Protein 7XCD (pdb70)

Organism: Rice stripe virus (isolate T) (NCBI:txid36394)

Sequence (172 aa):
QDVQRTIEVSVGPIVGLDYTLLYDTLPETVSDNITLPDLKDPERVTEDTKKLILKGCVYIAYHHPLETDTLFIKVHKHIPEFCHSFLSHLLGGEDDDNALIDIGLFFNLQPSLGGWITKNFLRHPNRSKDQIKLLDQIIKAKAESSDTEEYEKVWKKPTYFESIIQPLLHKT

Solvent-accessible surface area: 9509 Å² total

Secondary structure (DSSP, 8-state):
------GGGG--SSTT--HHHHHHHS-HHHHTTS-HHHHT-GGGS-HHHHHHHHHHHHHHHHT---TTSHHHHHTGGGHHHHHHHHHHHHTTS---TTSPP-HHHHH--HHHHTTT--HHHHH-TT--HHHH--HHHHH---SS-S-HHHIIIIIT--HHHHHHHHHHTT--

Structure (mmCIF, N/CA/C/O backbone):
data_7XCD
#
_entry.id   7XCD
#
_cell.length_a   45.327
_cell.length_b   81.311
_cell.length_c   122.037
_cell.angle_alpha   90.000
_cell.angle_beta   90.000
_cell.angle_gamma   90.000
#
_symmetry.space_group_name_H-M   'C 2 2 21'
#
loop_
_entity.id
_entity.type
_entity.pdbx_description
1 polymer 'Disease specific protein'
2 water water
#
loop_
_atom_site.group_PDB
_atom_site.id
_atom_site.type_symbol
_atom_site.label_atom_id
_atom_site.label_alt_id
_atom_site.label_comp_id
_atom_site.label_asym_id
_atom_site.label_entity_id
_atom_site.label_seq_id
_atom_site.pdbx_PDB_ins_code
_atom_site.Cartn_x
_atom_site.Cartn_y
_atom_site.Cartn_z
_atom_site.occupancy
_atom_site.B_iso_or_equiv
_atom_site.auth_seq_id
_atom_site.auth_comp_id
_atom_site.auth_asym_id
_atom_site.auth_atom_id
_atom_site.pdbx_PDB_model_num
ATOM 9 N N . GLN A 1 2 ? 26.916 90.017 158.902 1.00 79.22 2 GLN A N 1
ATOM 10 C CA . GLN A 1 2 ? 26.231 90.050 157.595 1.00 78.57 2 GLN A CA 1
ATOM 11 C C . GLN A 1 2 ? 27.102 90.173 156.345 1.00 79.16 2 GLN A C 1
ATOM 12 O O . GLN A 1 2 ? 26.870 91.030 155.492 1.00 78.30 2 GLN A O 1
ATOM 18 N N . ASP A 1 3 ? 28.110 89.315 156.254 1.00 79.01 3 ASP A N 1
ATOM 19 C CA . ASP A 1 3 ? 29.069 89.321 155.127 1.00 72.89 3 ASP A CA 1
ATOM 20 C C . ASP A 1 3 ? 29.919 90.588 154.921 1.00 69.97 3 ASP A C 1
ATOM 21 O O . ASP A 1 3 ? 29.801 91.259 153.896 1.00 71.04 3 ASP A O 1
ATOM 26 N N . VAL A 1 4 ? 30.760 90.915 155.905 1.00 64.36 4 VAL A N 1
ATOM 27 C CA . VAL A 1 4 ? 31.575 92.116 155.856 1.00 56.77 4 VAL A CA 1
ATOM 28 C C . VAL A 1 4 ? 32.636 91.741 154.835 1.00 51.11 4 VAL A C 1
ATOM 29 O O . VAL A 1 4 ? 33.815 91.577 155.149 1.00 49.07 4 VAL A O 1
ATOM 33 N N . GLN A 1 5 ? 32.170 91.603 153.600 1.00 51.09 5 GLN A N 1
ATOM 34 C CA . GLN A 1 5 ? 32.964 91.207 152.451 1.00 51.03 5 GLN A CA 1
ATOM 35 C C . GLN A 1 5 ? 32.821 92.226 151.334 1.00 47.69 5 GLN A C 1
ATOM 36 O O . GLN A 1 5 ? 31.871 93.010 151.295 1.00 38.85 5 GLN A O 1
ATOM 42 N N . ARG A 1 6 ? 33.788 92.189 150.421 1.00 42.11 6 ARG A N 1
ATOM 43 C CA . ARG A 1 6 ? 33.751 93.040 149.244 1.00 42.11 6 ARG A CA 1
ATOM 44 C C . ARG A 1 6 ? 32.496 92.794 148.423 1.00 42.18 6 ARG A C 1
ATOM 45 O O . ARG A 1 6 ? 32.078 91.653 148.217 1.00 42.59 6 ARG A O 1
ATOM 53 N N . THR A 1 7 ? 31.917 93.880 147.928 1.00 42.64 7 THR A N 1
ATOM 54 C CA . THR A 1 7 ? 30.862 93.780 146.938 1.00 45.25 7 THR A CA 1
ATOM 55 C C . THR A 1 7 ? 31.457 93.399 145.587 1.00 47.69 7 THR A C 1
ATOM 56 O O . THR A 1 7 ? 32.669 93.456 145.373 1.00 46.16 7 THR A O 1
ATOM 60 N N . ILE A 1 8 ? 30.583 93.010 144.661 1.00 47.74 8 ILE A N 1
ATOM 61 C CA . ILE A 1 8 ? 31.061 92.690 143.319 1.00 45.22 8 ILE A CA 1
ATOM 62 C C . ILE A 1 8 ? 31.512 93.967 142.614 1.00 42.87 8 ILE A C 1
ATOM 63 O O . ILE A 1 8 ? 32.470 93.952 141.828 1.00 47.31 8 ILE A O 1
ATOM 68 N N . GLU A 1 9 ? 30.889 95.100 142.947 1.00 42.07 9 GLU A N 1
ATOM 69 C CA . GLU A 1 9 ? 31.202 96.370 142.299 1.00 44.79 9 GLU A CA 1
ATOM 70 C C . GLU A 1 9 ? 32.623 96.840 142.578 1.00 41.00 9 GLU A C 1
ATOM 71 O O . GLU A 1 9 ? 33.186 97.603 141.789 1.00 40.15 9 GLU A O 1
ATOM 77 N N . VAL A 1 10 ? 33.211 96.442 143.706 1.00 38.89 10 VAL A N 1
ATOM 78 C CA . VAL A 1 10 ? 34.512 97.002 144.053 1.00 35.42 10 VAL A CA 1
ATOM 79 C C . VAL A 1 10 ? 35.604 96.524 143.096 1.00 35.31 10 VAL A C 1
ATOM 80 O O . VAL A 1 10 ? 36.656 97.170 142.977 1.00 33.68 10 VAL A O 1
ATOM 84 N N . SER A 1 11 ? 35.381 95.426 142.380 1.00 32.42 11 SER A N 1
ATOM 85 C CA . SER A 1 11 ? 36.397 94.975 141.442 1.00 34.49 11 SER A CA 1
ATOM 86 C C . SER A 1 11 ? 36.409 95.771 140.136 1.00 33.12 11 SER A C 1
ATOM 87 O O . SER A 1 11 ? 37.350 95.618 139.349 1.00 30.01 11 SER A O 1
ATOM 90 N N . VAL A 1 12 ? 35.424 96.628 139.892 1.00 28.68 12 VAL A N 1
ATOM 91 C CA . VAL A 1 12 ? 35.338 97.394 138.650 1.00 30.46 12 VAL A CA 1
ATOM 92 C C . VAL A 1 12 ? 35.915 98.777 138.885 1.00 30.11 12 VAL A C 1
ATOM 93 O O . VAL A 1 12 ? 35.563 99.444 139.865 1.00 30.14 12 VAL A O 1
ATOM 97 N N . GLY A 1 13 ? 36.807 99.211 137.985 1.00 28.04 13 GLY A N 1
ATOM 98 C CA . GLY A 1 13 ? 37.344 100.551 137.999 1.00 29.11 13 GLY A CA 1
ATOM 99 C C . GLY A 1 13 ? 37.594 101.070 136.590 1.00 34.81 13 GLY A C 1
ATOM 100 O O . GLY A 1 13 ? 37.094 100.516 135.606 1.00 33.31 13 GLY A O 1
ATOM 101 N N . PRO A 1 14 ? 38.380 102.144 136.466 1.00 33.20 14 PRO A N 1
ATOM 102 C CA . PRO A 1 14 ? 38.421 102.866 135.182 1.00 33.81 14 PRO A CA 1
ATOM 103 C C . PRO 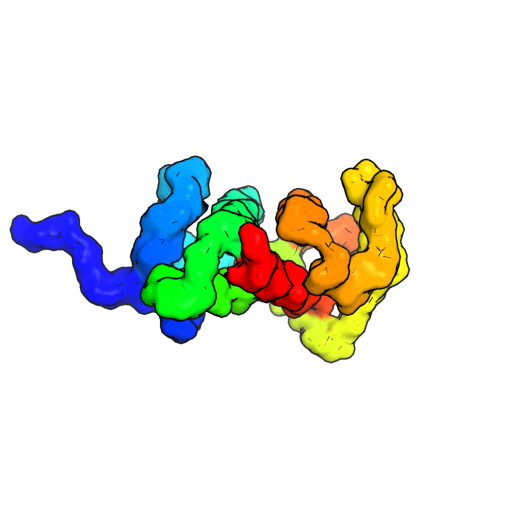A 1 14 ? 39.003 102.070 134.030 1.00 38.61 14 PRO A C 1
ATOM 104 O O . PRO A 1 14 ? 38.621 102.320 132.883 1.00 35.99 14 PRO A O 1
ATOM 108 N N . ILE A 1 15 ? 39.894 101.118 134.275 1.00 31.87 15 ILE A N 1
ATOM 109 C CA . ILE A 1 15 ? 40.451 100.316 133.189 1.00 34.49 15 ILE A CA 1
ATOM 110 C C . ILE A 1 15 ? 39.542 99.119 132.935 1.00 33.98 15 ILE A C 1
ATOM 111 O O . ILE A 1 15 ? 39.392 98.241 133.788 1.00 32.21 15 ILE A O 1
ATOM 116 N N . VAL A 1 16 ? 38.937 99.074 131.746 1.00 35.91 16 VAL A N 1
ATOM 117 C CA . VAL A 1 16 ? 37.963 98.035 131.453 1.00 36.00 16 VAL A CA 1
ATOM 118 C C . VAL A 1 16 ? 38.650 96.680 131.375 1.00 34.50 16 VAL A C 1
ATOM 119 O O . VAL A 1 16 ? 39.668 96.519 130.688 1.00 34.87 16 VAL A O 1
ATOM 123 N N . GLY A 1 17 ? 38.086 95.695 132.080 1.00 31.09 17 GLY A N 1
ATOM 124 C CA . GLY A 1 17 ? 38.598 94.342 132.100 1.00 35.16 17 GLY A CA 1
ATOM 125 C C . GLY A 1 17 ? 39.536 94.042 133.250 1.00 32.56 17 GLY A C 1
ATOM 126 O O . GLY A 1 17 ? 39.807 92.865 133.528 1.00 31.11 17 GLY A O 1
ATOM 127 N N . LEU A 1 18 ? 40.035 95.066 133.923 1.00 29.62 18 LEU A N 1
ATOM 128 C CA . LEU A 1 18 ? 40.957 94.879 135.036 1.00 27.23 18 LEU A CA 1
ATOM 129 C C . LEU A 1 18 ? 40.158 94.613 136.308 1.00 30.31 18 LEU A C 1
ATOM 130 O O . LEU A 1 18 ? 39.316 95.429 136.690 1.00 28.09 18 LEU A O 1
ATOM 135 N N . ASP A 1 19 ? 40.429 93.485 136.966 1.00 28.07 19 ASP A N 1
ATOM 136 C CA . ASP A 1 19 ? 39.800 93.158 138.247 1.00 29.08 19 ASP A CA 1
ATOM 137 C C . ASP A 1 19 ? 40.639 93.812 139.339 1.00 27.52 19 ASP A C 1
ATOM 138 O O . ASP A 1 19 ? 41.714 93.324 139.685 1.00 26.95 19 ASP A O 1
ATOM 143 N N . TYR A 1 20 ? 40.140 94.920 139.887 1.00 25.36 20 TYR A N 1
ATOM 144 C CA . TYR A 1 20 ? 40.952 95.711 140.805 1.00 27.07 20 TYR A CA 1
ATOM 145 C C . TYR A 1 20 ? 41.140 95.030 142.158 1.00 28.51 20 TYR A C 1
ATOM 146 O O . TYR A 1 20 ? 42.158 95.261 142.818 1.00 28.07 20 TYR A O 1
ATOM 155 N N . THR A 1 21 ? 40.175 94.230 142.614 1.00 29.80 21 THR A N 1
ATOM 156 C CA . THR A 1 21 ? 40.408 93.488 143.854 1.00 29.12 21 THR A CA 1
ATOM 157 C C . THR A 1 21 ? 41.487 92.434 143.656 1.00 29.79 21 THR A C 1
ATOM 158 O O . THR A 1 21 ? 42.314 92.202 144.546 1.00 28.56 21 THR A O 1
ATOM 162 N N . LEU A 1 22 ? 41.508 91.797 142.484 1.00 28.74 22 LEU A N 1
ATOM 163 C CA . LEU A 1 22 ? 42.543 90.812 142.196 1.00 29.01 22 LEU A CA 1
ATOM 164 C C . LEU A 1 22 ? 43.908 91.473 142.067 1.00 26.68 22 LEU A C 1
ATOM 165 O O . LEU A 1 22 ? 44.922 90.907 142.494 1.00 30.52 22 LEU A O 1
ATOM 170 N N . LEU A 1 23 ? 43.949 92.662 141.465 1.00 23.75 23 LEU A N 1
ATOM 171 C CA . LEU A 1 23 ? 45.199 93.412 141.386 1.00 25.13 23 LEU A CA 1
ATOM 172 C C . LEU A 1 23 ? 45.716 93.733 142.778 1.00 24.69 23 LEU A C 1
ATOM 173 O O . LEU A 1 23 ? 46.893 93.510 143.093 1.00 26.63 23 LEU A O 1
ATOM 178 N N . TYR A 1 24 ? 44.839 94.273 143.620 1.00 25.57 24 TYR A N 1
ATOM 179 C CA . TYR A 1 24 ? 45.193 94.591 144.999 1.00 26.42 24 TYR A CA 1
ATOM 180 C C . TYR A 1 24 ? 45.720 93.366 145.738 1.00 27.20 24 TYR A C 1
ATOM 181 O O . TYR A 1 24 ? 46.744 93.437 146.436 1.00 28.86 24 TYR A O 1
ATOM 190 N N . ASP A 1 25 ? 45.029 92.231 145.608 1.00 28.51 25 ASP A N 1
ATOM 191 C CA . ASP A 1 25 ? 45.457 91.025 146.309 1.00 28.94 25 ASP A CA 1
ATOM 192 C C . ASP A 1 25 ? 46.751 90.459 145.736 1.00 31.05 25 ASP A C 1
ATOM 193 O O . ASP A 1 25 ? 47.519 89.819 146.465 1.00 29.00 25 ASP A O 1
ATOM 198 N N . THR A 1 26 ? 47.020 90.683 144.443 1.00 26.83 26 THR A N 1
ATOM 199 C CA . THR A 1 26 ? 48.218 90.115 143.828 1.00 25.18 26 THR A CA 1
ATOM 200 C C . THR A 1 26 ? 49.471 90.928 144.136 1.00 26.63 26 THR A C 1
ATOM 201 O O . THR A 1 26 ? 50.564 90.359 144.234 1.00 30.22 26 THR A O 1
ATOM 205 N N . LEU A 1 27 ? 49.335 92.241 144.298 1.00 27.24 27 LEU A N 1
ATOM 206 C CA . LEU A 1 27 ? 50.479 93.077 144.636 1.00 26.06 27 LEU A CA 1
ATOM 207 C C . LEU A 1 27 ? 51.104 92.616 145.951 1.00 28.14 27 LEU A C 1
ATOM 208 O O . LEU A 1 27 ? 50.411 92.054 146.808 1.00 29.66 27 LEU A O 1
ATOM 213 N N . PRO A 1 28 ? 52.412 92.822 146.126 1.00 28.06 28 PRO A N 1
ATOM 214 C CA . PRO A 1 28 ? 53.065 92.391 147.367 1.00 29.82 28 PRO A CA 1
ATOM 215 C C . PRO A 1 28 ? 52.513 93.172 148.537 1.00 29.67 28 PRO A C 1
ATOM 216 O O . PRO A 1 28 ? 52.006 94.281 148.382 1.00 26.87 28 PRO A O 1
ATOM 220 N N . GLU A 1 29 ? 52.614 92.570 149.723 1.00 30.09 29 GLU A N 1
ATOM 221 C CA . GLU A 1 29 ? 52.025 93.191 150.904 1.00 31.39 29 GLU A CA 1
ATOM 222 C C . GLU A 1 29 ? 52.690 94.527 151.233 1.00 31.40 29 GLU A C 1
ATOM 223 O O . GLU A 1 29 ? 52.039 95.418 151.787 1.00 32.47 29 GLU A O 1
ATOM 229 N N . THR A 1 30 ? 53.964 94.709 150.863 1.00 29.56 30 THR A N 1
ATOM 230 C CA . THR A 1 30 ? 54.604 96.007 151.062 1.00 30.02 30 THR A CA 1
ATOM 231 C C . THR A 1 30 ? 53.967 97.110 150.225 1.00 32.95 30 THR A C 1
ATOM 232 O O . THR A 1 30 ? 54.149 98.293 150.538 1.00 32.41 30 THR A O 1
ATOM 236 N N . VAL A 1 31 ? 53.247 96.764 149.162 1.00 25.33 31 VAL A N 1
ATOM 237 C CA . VAL A 1 31 ? 52.456 97.762 148.453 1.00 26.08 31 VAL A CA 1
ATOM 238 C C . VAL A 1 31 ? 51.056 97.871 149.051 1.00 28.37 31 VAL A C 1
ATOM 239 O O . VAL A 1 31 ? 50.617 98.950 149.452 1.00 28.05 31 VAL A O 1
ATOM 243 N N . SER A 1 32 ? 50.347 96.747 149.155 1.00 26.88 32 SER A N 1
ATOM 244 C CA . SER A 1 32 ? 48.955 96.812 149.553 1.00 27.65 32 SER A CA 1
ATOM 245 C C . SER A 1 32 ? 48.784 97.198 151.022 1.00 29.93 32 SER A C 1
ATOM 246 O O . SER A 1 32 ? 47.749 97.759 151.363 1.00 27.33 32 SER A O 1
ATOM 249 N N . ASP A 1 33 ? 49.779 96.956 151.892 1.00 27.53 33 ASP A N 1
ATOM 250 C CA . ASP A 1 33 ? 49.687 97.478 153.257 1.00 31.17 33 ASP A CA 1
ATOM 251 C C . ASP A 1 33 ? 49.621 98.998 153.272 1.00 32.26 33 ASP A C 1
ATOM 252 O O . ASP A 1 33 ? 49.084 99.589 154.216 1.00 31.53 33 ASP A O 1
ATOM 257 N N . ASN A 1 34 ? 50.169 99.648 152.244 1.00 26.46 34 ASN A N 1
ATOM 258 C CA . ASN A 1 34 ? 50.439 101.080 152.282 1.00 28.03 34 ASN A CA 1
ATOM 259 C C . ASN A 1 34 ? 49.620 101.871 151.275 1.00 28.93 34 ASN A C 1
ATOM 260 O O . ASN A 1 34 ? 49.891 103.059 151.050 1.00 30.63 34 ASN A O 1
ATOM 265 N N . ILE A 1 35 ? 48.611 101.253 150.682 1.00 26.63 35 ILE A N 1
ATOM 266 C CA . ILE A 1 35 ? 47.672 101.939 149.817 1.00 28.46 35 ILE A CA 1
ATOM 267 C C . ILE A 1 35 ? 46.280 101.477 150.201 1.00 29.73 35 ILE A C 1
ATOM 268 O O . ILE A 1 35 ? 46.099 100.535 150.973 1.00 27.03 35 ILE A O 1
ATOM 273 N N . THR A 1 36 ? 45.291 102.122 149.612 1.00 27.62 36 THR A N 1
ATOM 274 C CA . THR A 1 36 ? 43.935 101.616 149.693 1.00 29.62 36 THR A CA 1
ATOM 275 C C . THR A 1 36 ? 43.524 101.112 148.319 1.00 33.63 36 THR A C 1
ATOM 276 O O . THR A 1 36 ? 44.103 101.489 147.294 1.00 29.46 36 THR A O 1
ATOM 280 N N . LEU A 1 37 ? 42.533 100.227 148.309 1.00 29.90 37 LEU A N 1
ATOM 281 C CA . LEU A 1 37 ? 42.040 99.736 147.030 1.00 28.51 37 LEU A CA 1
ATOM 282 C C . LEU A 1 37 ? 41.554 100.876 146.144 1.00 33.98 37 LEU A C 1
ATOM 283 O O . LEU A 1 37 ? 41.915 100.883 144.951 1.00 35.10 37 LEU A O 1
ATOM 288 N N . PRO A 1 38 ? 40.815 101.876 146.640 1.00 32.53 38 PRO A N 1
ATOM 289 C CA . PRO A 1 38 ? 40.440 103.006 145.765 1.00 36.88 38 PRO A CA 1
ATOM 290 C C . PRO A 1 38 ? 41.619 103.794 145.212 1.00 36.40 38 PRO A C 1
ATOM 291 O O . PRO A 1 38 ? 41.453 104.456 144.182 1.00 31.34 38 PRO A O 1
ATOM 295 N N . ASP A 1 39 ? 42.793 103.762 145.861 1.00 32.46 39 ASP A N 1
ATOM 296 C CA . ASP A 1 39 ? 43.970 104.425 145.296 1.00 32.06 39 ASP A CA 1
ATOM 297 C C . ASP A 1 39 ? 44.287 103.894 143.910 1.00 30.86 39 ASP A C 1
ATOM 298 O O . ASP A 1 39 ? 44.739 104.646 143.035 1.00 32.03 39 ASP A O 1
ATOM 303 N N . LEU A 1 40 ? 44.095 102.591 143.700 1.00 28.62 40 LEU A N 1
ATOM 304 C CA . LEU A 1 40 ? 44.431 102.009 142.404 1.00 28.17 40 LEU A CA 1
ATOM 305 C C . LEU A 1 40 ? 43.564 102.589 141.296 1.00 32.42 40 LEU A C 1
ATOM 306 O O . LEU A 1 40 ? 44.001 102.663 140.142 1.00 28.82 40 LEU A O 1
ATOM 311 N N . LYS A 1 41 ? 42.350 103.028 141.625 1.00 29.31 41 LYS A N 1
ATOM 312 C CA . LYS A 1 41 ? 41.424 103.571 140.641 1.00 30.68 41 LYS A CA 1
ATOM 313 C C . LYS A 1 41 ? 41.559 105.077 140.451 1.00 33.11 41 LYS A C 1
ATOM 314 O O . LYS A 1 41 ? 40.871 105.638 139.593 1.00 34.39 41 LYS A O 1
ATOM 320 N N . ASP A 1 42 ? 42.399 105.762 141.225 1.00 31.56 42 ASP A N 1
ATOM 321 C CA . ASP A 1 42 ? 42.425 107.227 141.220 1.00 33.54 42 ASP A CA 1
ATOM 322 C C . ASP A 1 42 ? 43.853 107.738 141.363 1.00 35.36 42 ASP A C 1
ATOM 323 O O . ASP A 1 42 ? 44.205 108.390 142.354 1.00 32.31 42 ASP A O 1
ATOM 328 N N . PRO A 1 43 ? 44.702 107.479 140.360 1.00 30.34 43 PRO A N 1
ATOM 329 C CA . PRO A 1 43 ? 46.106 107.921 140.452 1.00 34.84 43 PRO A CA 1
ATOM 330 C C . PRO A 1 43 ? 46.264 109.409 140.681 1.00 37.00 43 PRO A C 1
ATOM 331 O O . PRO A 1 43 ? 47.253 109.820 141.305 1.00 35.25 43 PRO A O 1
ATOM 335 N N . GLU A 1 44 ? 45.314 110.224 140.208 1.00 37.06 44 GLU A N 1
ATOM 336 C CA . GLU A 1 44 ? 45.446 111.675 140.308 1.00 41.81 44 GLU A CA 1
ATOM 337 C C . GLU A 1 44 ? 45.481 112.143 141.757 1.00 41.44 44 GLU A C 1
ATOM 338 O O . GLU A 1 44 ? 46.114 113.161 142.064 1.00 44.00 44 GLU A O 1
ATOM 344 N N . ARG A 1 45 ? 44.845 111.409 142.666 1.00 40.05 45 ARG A N 1
ATOM 345 C CA . ARG A 1 45 ? 44.833 111.823 144.064 1.00 37.98 45 ARG A CA 1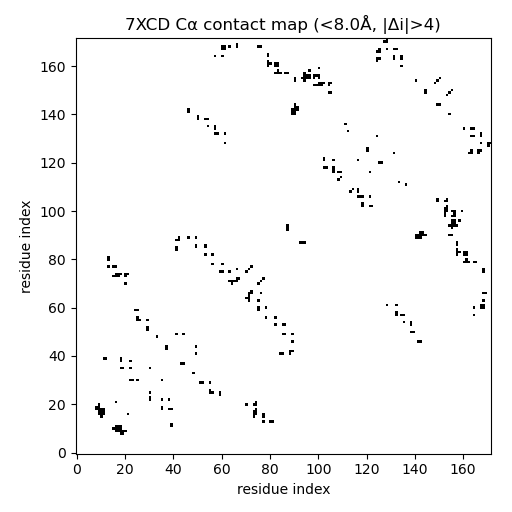
ATOM 346 C C . ARG A 1 45 ? 46.015 111.283 144.863 1.00 42.67 45 ARG A C 1
ATOM 347 O O . ARG A 1 45 ? 46.252 111.748 145.981 1.00 42.29 45 ARG A O 1
ATOM 355 N N . VAL A 1 46 ? 46.767 110.337 144.319 1.00 38.94 46 VAL A N 1
ATOM 356 C CA . VAL A 1 46 ? 47.794 109.593 145.042 1.00 35.06 46 VAL A CA 1
ATOM 357 C C . VAL A 1 46 ? 49.091 110.398 145.024 1.00 34.47 46 VAL A C 1
ATOM 358 O O . VAL A 1 46 ? 49.408 111.042 144.022 1.00 37.00 46 VAL A O 1
ATOM 362 N N . THR A 1 47 ? 49.840 110.384 146.128 1.00 34.85 47 THR A N 1
ATOM 363 C CA . THR A 1 47 ? 51.099 111.126 146.159 1.00 34.89 47 THR A CA 1
ATOM 364 C C . THR A 1 47 ? 52.126 110.514 145.201 1.00 33.41 47 THR A C 1
ATOM 365 O O . THR A 1 47 ? 52.039 109.348 144.813 1.00 34.37 47 THR A O 1
ATOM 369 N N . GLU A 1 48 ? 53.138 111.316 144.853 1.00 35.70 48 GLU A N 1
ATOM 370 C CA . GLU A 1 48 ? 54.175 110.833 143.944 1.00 35.51 48 GLU A CA 1
ATOM 371 C C . GLU A 1 48 ? 54.853 109.584 144.496 1.00 37.16 48 GLU A C 1
ATOM 372 O O . GLU A 1 48 ? 55.056 108.602 143.768 1.00 33.27 48 GLU A O 1
ATOM 378 N N . ASP A 1 49 ? 55.204 109.596 145.786 1.00 33.20 49 ASP A N 1
ATOM 379 C CA . ASP A 1 49 ? 55.871 108.431 146.361 1.00 38.62 49 ASP A CA 1
ATOM 380 C C . ASP A 1 49 ? 54.978 107.199 146.301 1.00 33.10 49 ASP A C 1
ATOM 381 O O . ASP A 1 49 ? 55.457 106.084 146.060 1.00 34.91 49 ASP A O 1
ATOM 386 N N . THR A 1 50 ? 53.680 107.376 146.537 1.00 31.61 50 THR A N 1
ATOM 387 C CA . THR A 1 50 ? 52.788 106.231 146.500 1.00 32.38 50 THR A CA 1
ATOM 388 C C . THR A 1 50 ? 52.553 105.759 145.070 1.00 31.50 50 THR A C 1
ATOM 389 O O . THR A 1 50 ? 52.399 104.555 144.844 1.00 28.10 50 THR A O 1
ATOM 393 N N . LYS A 1 51 ? 52.548 106.672 144.092 1.00 30.20 51 LYS A N 1
ATOM 394 C CA . LYS A 1 51 ? 52.492 106.231 142.697 1.00 28.55 51 LYS A CA 1
ATOM 395 C C . LYS A 1 51 ? 53.676 105.330 142.378 1.00 30.04 51 LYS A C 1
ATOM 396 O O . LYS A 1 51 ? 53.520 104.282 1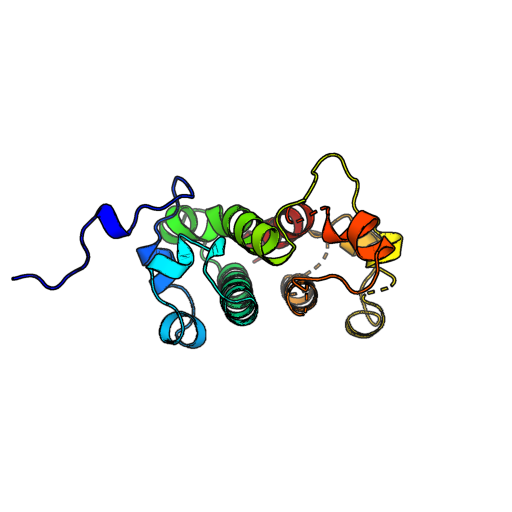41.744 1.00 28.35 51 LYS A O 1
ATOM 402 N N . LYS A 1 52 ? 54.863 105.712 142.844 1.00 30.35 52 LYS A N 1
ATOM 403 C CA . LYS A 1 52 ? 56.069 104.934 142.568 1.00 30.26 52 LYS A CA 1
ATOM 404 C C . LYS A 1 52 ? 56.041 103.588 143.275 1.00 28.29 52 LYS A C 1
ATOM 405 O O . LYS A 1 52 ? 56.464 102.572 142.710 1.00 28.84 52 LYS A O 1
ATOM 411 N N . LEU A 1 53 ? 55.550 103.560 144.515 1.00 30.01 53 LEU A N 1
ATOM 412 C CA . LEU A 1 53 ? 55.343 102.285 145.192 1.00 29.89 53 LEU A CA 1
ATOM 413 C C . LEU A 1 53 ? 54.450 101.366 144.359 1.00 28.45 53 LEU A C 1
ATOM 414 O O . LEU A 1 53 ? 54.747 100.178 144.181 1.00 26.17 53 LEU A O 1
ATOM 419 N N . ILE A 1 54 ? 53.331 101.901 143.865 1.00 27.36 54 ILE A N 1
ATOM 420 C CA . ILE A 1 54 ? 52.397 101.092 143.087 1.00 27.17 54 ILE A CA 1
ATOM 421 C C . ILE A 1 54 ? 53.053 100.625 141.792 1.00 26.79 54 ILE A C 1
ATOM 422 O O . ILE A 1 54 ? 52.945 99.453 141.412 1.00 27.65 54 ILE A O 1
ATOM 427 N N . LEU A 1 55 ? 53.745 101.534 141.103 1.00 26.58 55 LEU A N 1
ATOM 428 C CA . LEU A 1 55 ? 54.405 101.159 139.848 1.00 25.74 55 LEU A CA 1
ATOM 429 C C . LEU A 1 55 ? 55.469 100.085 140.058 1.00 25.69 55 LEU A C 1
ATOM 430 O O . LEU A 1 55 ? 55.568 99.144 139.262 1.00 26.99 55 LEU A O 1
ATOM 435 N N . LYS A 1 56 ? 56.283 100.200 141.113 1.00 24.49 56 LYS A N 1
ATOM 436 C CA . LYS A 1 56 ? 57.268 99.155 141.372 1.00 28.21 56 LYS A CA 1
ATOM 437 C C . LYS A 1 56 ? 56.600 97.815 141.648 1.00 27.59 56 LYS A C 1
ATOM 438 O O . LYS A 1 56 ? 57.071 96.775 141.183 1.00 26.41 56 LYS A O 1
ATOM 444 N N . GLY A 1 57 ? 55.492 97.814 142.397 1.00 27.80 57 GLY A N 1
ATOM 445 C CA . GLY A 1 57 ? 54.781 96.564 142.616 1.00 27.81 57 GLY A CA 1
ATOM 446 C C . GLY A 1 57 ? 54.246 95.974 141.326 1.00 27.10 57 GLY A C 1
ATOM 447 O O . GLY A 1 57 ? 54.252 94.750 141.135 1.00 27.34 57 GLY A O 1
ATOM 448 N N . CYS A 1 58 ? 53.800 96.835 140.409 1.00 26.13 58 CYS A N 1
ATOM 449 C CA . CYS A 1 58 ? 53.334 96.345 139.117 1.00 24.31 58 CYS A CA 1
ATOM 450 C C . CYS A 1 58 ? 54.467 95.714 138.317 1.00 26.56 58 CYS A C 1
ATOM 451 O O . CYS A 1 58 ? 54.260 94.699 137.637 1.00 25.99 58 CYS A O 1
ATOM 454 N N . VAL A 1 59 ? 55.654 96.320 138.345 1.00 25.74 59 VAL A N 1
ATOM 455 C CA . VAL A 1 59 ? 56.795 95.708 137.666 1.00 24.53 59 VAL A CA 1
ATOM 456 C C . VAL A 1 59 ? 57.093 94.353 138.283 1.00 26.37 59 VAL A C 1
ATOM 457 O O . VAL A 1 59 ? 57.359 93.372 137.578 1.00 26.59 59 VAL A O 1
ATOM 461 N N . TYR A 1 60 ? 57.035 94.276 139.616 1.00 25.98 60 TYR A N 1
ATOM 462 C CA . TYR A 1 60 ? 57.329 93.025 140.305 1.00 27.22 60 TYR A CA 1
ATOM 463 C C . TYR A 1 60 ? 56.375 91.912 139.879 1.00 27.27 60 TYR A C 1
ATOM 464 O O . TYR A 1 60 ? 56.816 90.800 139.558 1.00 27.19 60 TYR A O 1
ATOM 473 N N . ILE A 1 61 ? 55.064 92.188 139.874 1.00 24.48 61 ILE A N 1
ATOM 474 C CA . ILE A 1 61 ? 54.118 91.129 139.515 1.00 26.70 61 ILE A CA 1
ATOM 475 C C . ILE A 1 61 ? 54.132 90.874 138.010 1.00 27.57 61 ILE A C 1
ATOM 476 O O . ILE A 1 61 ? 53.846 89.758 137.574 1.00 26.98 61 ILE A O 1
ATOM 481 N N . ALA A 1 62 ? 54.501 91.872 137.197 1.00 24.72 62 ALA A N 1
ATOM 482 C CA . ALA A 1 62 ? 54.698 91.611 135.767 1.00 26.45 62 ALA A CA 1
ATOM 483 C C . ALA A 1 62 ? 55.879 90.671 135.535 1.00 27.27 62 ALA A C 1
ATOM 484 O O . ALA A 1 62 ? 55.818 89.788 134.669 1.00 29.29 62 ALA A O 1
ATOM 486 N N . TYR A 1 63 ? 56.953 90.837 136.304 1.00 25.16 63 TYR A N 1
ATOM 487 C CA . TYR A 1 63 ? 58.084 89.919 136.221 1.00 30.04 63 TYR A CA 1
ATOM 488 C C . TYR A 1 63 ? 57.663 88.514 136.639 1.00 31.42 63 TYR A C 1
ATOM 489 O O . TYR A 1 63 ? 58.004 87.525 135.982 1.00 29.82 63 TYR A O 1
ATOM 498 N N . HIS A 1 64 ? 56.920 88.412 137.740 1.00 29.61 64 HIS A N 1
ATOM 499 C CA . HIS A 1 64 ? 56.452 87.124 138.251 1.00 31.53 64 HIS A CA 1
ATOM 500 C C . HIS A 1 64 ? 55.049 86.808 137.743 1.00 33.16 64 HIS A C 1
ATOM 501 O O . HIS A 1 64 ? 54.144 86.492 138.507 1.00 33.33 64 HIS A O 1
ATOM 508 N N . HIS A 1 65 ? 54.866 86.875 136.429 1.00 29.50 65 HIS A N 1
ATOM 509 C CA . HIS A 1 65 ? 53.561 86.723 135.812 1.00 30.25 65 HIS A CA 1
ATOM 510 C C . HIS A 1 65 ? 53.171 85.246 135.707 1.00 31.21 65 HIS A C 1
ATOM 511 O O . HIS A 1 65 ? 54.038 84.377 135.591 1.00 31.07 65 HIS A O 1
ATOM 518 N N . PRO A 1 66 ? 51.876 84.942 135.751 1.00 29.45 66 PRO A N 1
ATOM 519 C CA . PRO A 1 66 ? 51.402 83.592 135.421 1.00 32.87 66 PRO A CA 1
ATOM 520 C C . PRO A 1 66 ? 51.393 83.391 133.906 1.00 35.37 66 PRO A C 1
ATOM 521 O O . PRO A 1 66 ? 51.753 84.288 133.136 1.00 31.63 66 PRO A O 1
ATOM 525 N N . LEU A 1 67 ? 50.966 82.197 133.479 1.00 32.54 67 LEU A N 1
ATOM 526 C CA . LEU A 1 67 ? 50.811 81.943 132.048 1.00 38.26 67 LEU A CA 1
ATOM 527 C C . LEU A 1 67 ? 49.805 82.917 131.444 1.00 34.86 67 LEU A C 1
ATOM 528 O O . LEU A 1 67 ? 48.858 83.355 132.105 1.00 33.67 67 LEU A O 1
ATOM 533 N N . GLU A 1 68 ? 50.002 83.244 130.162 1.00 33.60 68 GLU A N 1
ATOM 534 C CA . GLU A 1 68 ? 49.120 84.209 129.505 1.00 32.37 68 GLU A CA 1
ATOM 535 C C . GLU A 1 68 ? 47.673 83.728 129.402 1.00 34.83 68 GLU A C 1
ATOM 536 O O . GLU A 1 68 ? 46.772 84.559 129.240 1.00 32.09 68 GLU A O 1
ATOM 542 N N . THR A 1 69 ? 47.428 82.421 129.501 1.00 34.60 69 THR A N 1
ATOM 543 C CA . THR A 1 69 ? 46.077 81.866 129.444 1.00 33.80 69 THR A CA 1
ATOM 544 C C . THR A 1 69 ? 45.44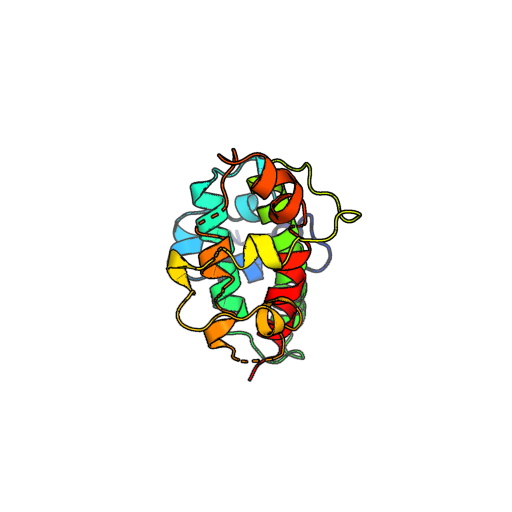3 81.709 130.825 1.00 32.66 69 THR A C 1
ATOM 545 O O . THR A 1 69 ? 44.276 81.314 130.916 1.00 35.24 69 THR A O 1
ATOM 549 N N . ASP A 1 70 ? 46.189 81.994 131.891 1.00 33.51 70 ASP A N 1
ATOM 550 C CA . ASP A 1 70 ? 45.658 81.945 133.250 1.00 34.46 70 ASP A CA 1
ATOM 551 C C . ASP A 1 70 ? 44.610 83.036 133.453 1.00 33.66 70 ASP A C 1
ATOM 552 O O . ASP A 1 70 ? 44.748 84.154 132.953 1.00 33.21 70 ASP A O 1
ATOM 557 N N . THR A 1 71 ? 43.538 82.699 134.181 1.00 29.90 71 THR A N 1
ATOM 558 C CA . THR A 1 71 ? 42.495 83.681 134.455 1.00 28.20 71 THR A CA 1
ATOM 559 C C . THR A 1 71 ? 43.054 84.903 135.178 1.00 28.03 71 THR A C 1
ATOM 560 O O . THR A 1 71 ? 42.588 86.032 134.961 1.00 31.65 71 THR A O 1
ATOM 564 N N . LEU A 1 72 ? 44.048 84.695 136.041 1.00 32.67 72 LEU A N 1
ATOM 565 C CA . LEU A 1 72 ? 44.684 85.817 136.730 1.00 31.84 72 LEU A CA 1
ATOM 566 C C . LEU A 1 72 ? 45.345 86.760 135.736 1.00 30.87 72 LEU A C 1
ATOM 567 O O . LEU A 1 72 ? 45.207 87.985 135.839 1.00 31.43 72 LEU A O 1
ATOM 572 N N . PHE A 1 73 ? 46.053 86.200 134.756 1.00 30.00 73 PHE A N 1
ATOM 573 C CA . PHE A 1 73 ? 46.692 87.015 133.726 1.00 28.76 73 PHE A CA 1
ATOM 574 C C . PHE A 1 73 ? 45.661 87.819 132.942 1.00 28.49 73 PHE A C 1
ATOM 575 O O . PHE A 1 73 ? 45.859 89.012 132.669 1.00 28.74 73 PHE A O 1
ATOM 583 N N . ILE A 1 74 ? 44.540 87.184 132.585 1.00 29.54 74 ILE A N 1
ATOM 584 C CA . ILE A 1 74 ? 43.525 87.839 131.772 1.00 26.91 74 ILE A CA 1
ATOM 585 C C . ILE A 1 74 ? 42.850 88.966 132.539 1.00 28.41 74 ILE A C 1
ATOM 586 O O . ILE A 1 74 ? 42.527 90.013 131.965 1.00 29.33 74 ILE A O 1
ATOM 591 N N . LYS A 1 75 ? 42.647 88.783 133.849 1.00 27.62 75 LYS A N 1
ATOM 592 C CA . LYS A 1 75 ? 41.975 89.782 134.673 1.00 28.97 75 LYS A CA 1
ATOM 593 C C . LYS A 1 75 ? 42.920 90.820 135.270 1.00 26.19 75 LYS A C 1
ATOM 594 O O . LYS A 1 75 ? 42.448 91.894 135.661 1.00 29.50 75 LYS A O 1
ATOM 600 N N . VAL A 1 76 ? 44.224 90.529 135.365 1.00 25.84 76 VAL A N 1
ATOM 601 C CA . VAL A 1 76 ? 45.197 91.437 135.983 1.00 25.05 76 VAL A CA 1
ATOM 602 C C . VAL A 1 76 ? 46.360 91.743 135.036 1.00 26.52 76 VAL A C 1
ATOM 603 O O . VAL A 1 76 ? 46.438 92.846 134.485 1.00 27.86 76 VAL A O 1
ATOM 607 N N . HIS A 1 77 ? 47.258 90.771 134.828 1.00 26.02 77 HIS A N 1
ATOM 608 C CA . HIS A 1 77 ? 48.562 91.078 134.238 1.00 27.11 77 HIS A CA 1
ATOM 609 C C . HIS A 1 77 ? 48.431 91.642 132.829 1.00 27.16 77 HIS A C 1
ATOM 610 O O . HIS A 1 77 ? 49.204 92.523 132.441 1.00 27.04 77 HIS A O 1
ATOM 617 N N . LYS A 1 78 ? 47.435 91.174 132.067 1.00 26.83 78 LYS A N 1
ATOM 618 C CA . LYS A 1 78 ? 47.232 91.653 130.700 1.00 28.49 78 LYS A CA 1
ATOM 619 C C . LYS A 1 78 ? 46.999 93.155 130.653 1.00 31.54 78 LYS A C 1
ATOM 620 O O . LYS A 1 78 ? 47.324 93.807 129.648 1.00 29.42 78 LYS A O 1
ATOM 626 N N . HIS A 1 79 ? 46.443 93.717 131.729 1.00 25.18 79 HIS A N 1
ATOM 627 C CA . HIS A 1 79 ? 46.121 95.133 131.825 1.00 24.53 79 HIS A CA 1
ATOM 628 C C . HIS A 1 79 ? 47.177 95.958 132.539 1.00 24.93 79 HIS A C 1
ATOM 629 O O . HIS A 1 79 ? 46.996 97.173 132.658 1.00 24.95 79 HIS A O 1
ATOM 636 N N . ILE A 1 80 ? 48.244 95.327 133.044 1.00 24.74 80 ILE A N 1
ATOM 637 C CA . ILE A 1 80 ? 49.305 96.097 133.712 1.00 24.75 80 ILE A CA 1
ATOM 638 C C . ILE A 1 80 ? 49.902 97.144 132.803 1.00 26.23 80 ILE A C 1
ATOM 639 O O . ILE A 1 80 ? 50.146 98.271 133.265 1.00 27.13 80 ILE A O 1
ATOM 644 N N . PRO A 1 81 ? 50.169 96.884 131.517 1.00 26.65 81 PRO A N 1
ATOM 645 C CA . PRO A 1 81 ? 50.763 97.949 130.696 1.00 31.77 81 PRO A CA 1
ATOM 646 C C . PRO A 1 81 ? 49.891 99.196 130.609 1.00 27.90 81 PRO A C 1
ATOM 647 O O . PRO A 1 81 ? 50.404 100.311 130.783 1.00 27.57 81 PRO A O 1
ATOM 651 N N . GLU A 1 82 ? 48.582 99.051 130.380 1.00 25.89 82 GLU A N 1
ATOM 652 C CA . GLU A 1 82 ? 47.706 100.219 130.390 1.00 27.81 82 GLU A CA 1
ATOM 653 C C . GLU A 1 82 ? 47.641 100.851 131.781 1.00 28.09 82 GLU A C 1
ATOM 654 O O . GLU A 1 82 ? 47.553 102.079 131.910 1.00 27.23 82 GLU A O 1
ATOM 660 N N . PHE A 1 83 ? 47.646 100.029 132.831 1.00 25.74 83 PHE A N 1
ATOM 661 C CA . PHE A 1 83 ? 47.590 100.573 134.187 1.00 27.38 83 PHE A CA 1
ATOM 662 C C . PHE A 1 83 ? 48.809 101.445 134.477 1.00 27.87 83 PHE A C 1
ATOM 663 O O . PHE A 1 83 ? 48.681 102.549 135.025 1.00 26.42 83 PHE A O 1
ATOM 671 N N . CYS A 1 84 ? 49.997 100.978 134.082 1.00 26.38 84 CYS A N 1
ATOM 672 C CA . CYS A 1 84 ? 51.217 101.756 134.284 1.00 28.22 84 CYS A CA 1
ATOM 673 C C . CYS A 1 84 ? 51.238 102.994 133.404 1.00 25.89 84 CYS A C 1
ATOM 674 O O . CYS A 1 84 ? 51.743 104.042 133.815 1.00 29.61 84 CYS A O 1
ATOM 677 N N . HIS A 1 85 ? 50.726 102.883 132.175 1.00 24.74 85 HIS A N 1
ATOM 678 C CA . HIS A 1 85 ? 50.592 104.061 131.331 1.00 24.70 85 HIS A CA 1
ATOM 679 C C . HIS A 1 85 ? 49.822 105.154 132.061 1.00 28.04 85 HIS A C 1
ATOM 680 O O . HIS A 1 85 ? 50.270 106.302 132.129 1.00 27.54 85 HIS A O 1
ATOM 687 N N . SER A 1 86 ? 48.677 104.793 132.654 1.00 26.33 86 SER A N 1
ATOM 688 C CA . SER A 1 86 ? 47.862 105.748 133.397 1.00 26.26 86 SER A CA 1
ATOM 689 C C . SER A 1 86 ? 48.617 106.321 134.599 1.00 28.59 86 SER A C 1
ATOM 690 O O . SER A 1 86 ? 48.659 107.539 134.799 1.00 27.27 86 SER A O 1
ATOM 693 N N . PHE A 1 87 ? 49.212 105.462 135.424 1.00 25.72 87 PHE A N 1
ATOM 694 C CA . PHE A 1 87 ? 49.879 105.988 136.606 1.00 26.92 87 PHE A CA 1
ATOM 695 C C . PHE A 1 87 ? 51.086 106.835 136.237 1.00 27.21 87 PHE A C 1
ATOM 696 O O . PHE A 1 87 ? 51.329 107.877 136.860 1.00 28.07 87 PHE A O 1
ATOM 704 N N . LEU A 1 88 ? 51.856 106.414 135.224 1.00 28.21 88 LEU A N 1
ATOM 705 C CA . LEU A 1 88 ? 53.013 107.208 134.829 1.00 29.59 88 LEU A 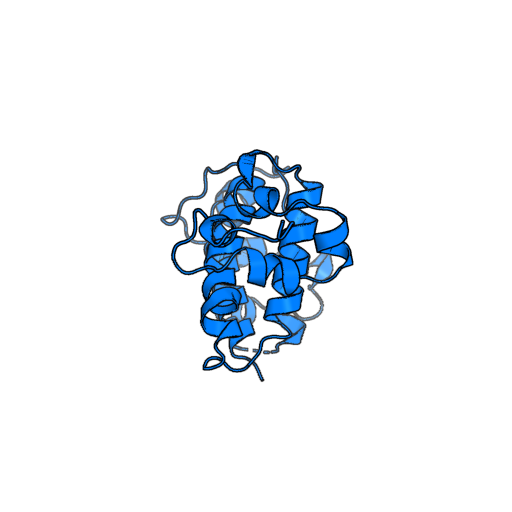CA 1
ATOM 706 C C . LEU A 1 88 ? 52.584 108.522 134.201 1.00 28.53 88 LEU A C 1
ATOM 707 O O . LEU A 1 88 ? 53.240 109.553 134.391 1.00 28.90 88 LEU A O 1
ATOM 712 N N . SER A 1 89 ? 51.500 108.500 133.429 1.00 28.60 89 SER A N 1
ATOM 713 C CA . SER A 1 89 ? 51.011 109.729 132.816 1.00 32.21 89 SER A CA 1
ATOM 714 C C . SER A 1 89 ? 50.611 110.748 133.875 1.00 32.24 89 SER A C 1
ATOM 715 O O . SER A 1 89 ? 50.939 111.936 133.762 1.00 32.43 89 SER A O 1
ATOM 718 N N . HIS A 1 90 ? 49.917 110.302 134.925 1.00 27.06 90 HIS A N 1
ATOM 719 C CA . HIS A 1 90 ? 49.560 111.227 135.997 1.00 30.91 90 HIS A CA 1
ATOM 720 C C . HIS A 1 90 ? 50.787 111.672 136.780 1.00 30.57 90 HIS A C 1
ATOM 721 O O . HIS A 1 90 ? 50.875 112.836 137.190 1.00 33.05 90 HIS A O 1
ATOM 728 N N . LEU A 1 91 ? 51.724 110.755 137.031 1.00 29.39 91 LEU A N 1
ATOM 729 C CA . LEU A 1 91 ? 52.946 111.116 137.745 1.00 29.23 91 LEU A CA 1
ATOM 730 C C . LEU A 1 91 ? 53.674 112.247 137.030 1.00 34.05 91 LEU A C 1
ATOM 731 O O . LEU A 1 91 ? 54.121 113.214 137.658 1.00 34.23 91 LEU A O 1
ATOM 736 N N . LEU A 1 92 ? 53.799 112.140 135.713 1.00 32.08 92 LEU A N 1
ATOM 737 C CA . LEU A 1 92 ? 54.620 113.060 134.944 1.00 32.92 92 LEU A CA 1
ATOM 738 C C . LEU A 1 92 ? 53.904 114.357 134.602 1.00 39.60 92 LEU A C 1
ATOM 739 O O . LEU A 1 92 ? 54.508 115.225 133.962 1.00 40.90 92 LEU A O 1
ATOM 744 N N . GLY A 1 93 ? 52.643 114.514 134.999 1.00 36.31 93 GLY A N 1
ATOM 745 C CA . GLY A 1 93 ? 51.931 115.753 134.780 1.00 37.16 93 GLY A CA 1
ATOM 746 C C . GLY A 1 93 ? 50.840 115.700 133.736 1.00 44.27 93 GLY A C 1
ATOM 747 O O . GLY A 1 93 ? 50.207 116.732 133.486 1.00 44.25 93 GLY A O 1
ATOM 748 N N . GLY A 1 94 ? 50.603 114.549 133.106 1.00 42.16 94 GLY A N 1
ATOM 749 C CA . GLY A 1 94 ? 49.441 114.395 132.254 1.00 42.15 94 GLY A CA 1
ATOM 750 C C . GLY A 1 94 ? 49.518 115.059 130.899 1.00 48.29 94 GLY A C 1
ATOM 751 O O . GLY A 1 94 ? 48.512 115.078 130.177 1.00 45.06 94 GLY A O 1
ATOM 752 N N . GLU A 1 95 ? 50.673 115.602 130.514 1.00 41.77 95 GLU A N 1
ATOM 753 C CA . GLU A 1 95 ? 50.817 116.238 129.212 1.00 46.03 95 GLU A CA 1
ATOM 754 C C . GLU A 1 95 ? 51.568 115.354 128.219 1.00 43.92 95 GLU A C 1
ATOM 755 O O . GLU A 1 95 ? 52.222 115.863 127.297 1.00 46.41 95 GLU A O 1
ATOM 761 N N . ASP A 1 96 ? 51.475 114.033 128.383 1.00 39.97 96 ASP A N 1
ATOM 762 C CA . ASP A 1 96 ? 52.116 113.118 127.448 1.00 42.82 96 ASP A CA 1
ATOM 763 C C . ASP A 1 96 ? 51.499 113.251 126.062 1.00 42.16 96 ASP A C 1
ATOM 764 O O . ASP A 1 96 ? 50.332 113.623 125.907 1.00 41.16 96 ASP A O 1
ATOM 769 N N . ASP A 1 97 ? 52.307 112.960 125.044 1.00 42.29 97 ASP A N 1
ATOM 770 C CA . ASP A 1 97 ? 51.920 113.184 123.652 1.00 42.72 97 ASP A CA 1
ATOM 771 C C . ASP A 1 97 ? 52.438 112.028 122.809 1.00 41.08 97 ASP A C 1
ATOM 772 O O . ASP A 1 97 ? 53.652 111.870 122.643 1.00 37.50 97 ASP A O 1
ATOM 777 N N . ASP A 1 98 ? 51.521 111.236 122.255 1.00 38.29 98 ASP A N 1
ATOM 778 C CA . ASP A 1 98 ? 51.929 110.057 121.504 1.00 39.52 98 ASP A CA 1
ATOM 779 C C . ASP A 1 98 ? 52.446 110.374 120.116 1.00 38.17 98 ASP A C 1
ATOM 780 O O . ASP A 1 98 ? 52.990 109.473 119.459 1.00 36.14 98 ASP A O 1
ATOM 785 N N . ASN A 1 99 ? 52.312 111.619 119.662 1.00 34.42 99 ASN A N 1
ATOM 786 C CA . ASN A 1 99 ? 52.904 112.007 118.387 1.00 34.97 99 ASN A CA 1
ATOM 787 C C . ASN A 1 99 ? 54.394 112.284 118.490 1.00 38.78 99 ASN A C 1
ATOM 788 O O . ASN A 1 99 ? 55.062 112.342 117.454 1.00 36.91 99 ASN A O 1
ATOM 793 N N . ALA A 1 100 ? 54.915 112.460 119.701 1.00 41.27 100 ALA A N 1
ATOM 794 C CA . ALA A 1 100 ? 56.347 112.620 119.907 1.00 45.87 100 ALA A CA 1
ATOM 795 C C . ALA A 1 100 ? 57.052 111.274 119.779 1.00 43.37 100 ALA A C 1
ATOM 796 O O . ALA A 1 100 ? 56.519 110.234 120.176 1.00 39.89 100 ALA A O 1
ATOM 798 N N . LEU A 1 101 ? 58.247 111.293 119.199 1.00 42.42 101 LEU A N 1
ATOM 799 C CA . LEU A 1 101 ? 59.101 110.115 119.152 1.00 41.46 101 LEU A CA 1
ATOM 800 C C . LEU A 1 101 ? 60.083 110.194 120.306 1.00 41.29 101 LEU A C 1
ATOM 801 O O . LEU A 1 101 ? 60.786 111.197 120.446 1.00 48.75 101 LEU A O 1
ATOM 806 N N . ILE A 1 102 ? 60.141 109.145 121.127 1.00 35.38 102 ILE A N 1
ATOM 807 C CA . ILE A 1 102 ? 61.085 109.167 122.238 1.00 36.20 102 ILE A CA 1
ATOM 808 C C . ILE A 1 102 ? 62.492 109.237 121.669 1.00 37.93 102 ILE A C 1
ATOM 809 O O . ILE A 1 102 ? 62.824 108.563 120.683 1.00 32.68 102 ILE A O 1
ATOM 814 N N . ASP A 1 103 ? 63.310 110.109 122.246 1.00 35.74 103 ASP A N 1
ATOM 815 C CA . ASP A 1 103 ? 64.672 110.326 121.764 1.00 33.62 103 ASP A CA 1
ATOM 816 C C . ASP A 1 103 ? 65.558 109.279 122.426 1.00 32.83 103 ASP A C 1
ATOM 817 O O . ASP A 1 103 ? 65.959 109.434 123.580 1.00 29.90 103 ASP A O 1
ATOM 822 N N . ILE A 1 104 ? 65.856 108.201 121.692 1.00 31.20 104 ILE A N 1
ATOM 823 C CA . ILE A 1 104 ? 66.582 107.076 122.277 1.00 31.65 104 ILE A CA 1
ATOM 824 C C . ILE A 1 104 ? 67.987 107.501 122.690 1.00 31.56 104 ILE A C 1
ATOM 825 O O . ILE A 1 104 ? 68.485 107.089 123.743 1.00 29.39 104 ILE A O 1
ATOM 830 N N . GLY A 1 105 ? 68.644 108.330 121.868 1.00 29.36 105 GLY A N 1
ATOM 831 C CA . GLY A 1 105 ? 69.988 108.781 122.193 1.00 31.71 105 GLY A CA 1
ATOM 832 C C . GLY A 1 105 ? 70.039 109.567 123.488 1.00 30.10 105 GLY A C 1
ATOM 833 O O . GLY A 1 105 ? 70.938 109.371 124.307 1.00 28.33 105 GLY A O 1
ATOM 834 N N . LEU A 1 106 ? 69.066 110.455 123.702 1.00 28.13 106 LEU A N 1
ATOM 835 C CA . LEU A 1 106 ? 69.043 111.212 124.948 1.00 27.85 106 LEU A CA 1
ATOM 836 C C . LEU A 1 106 ? 68.741 110.303 126.133 1.00 29.40 106 LEU A C 1
ATOM 837 O O . LEU A 1 106 ? 69.395 110.403 127.178 1.00 28.89 106 LEU A O 1
ATOM 842 N N . PHE A 1 107 ? 67.757 109.405 125.987 1.00 25.29 107 PHE A N 1
ATOM 843 C CA . PHE A 1 107 ? 67.437 108.462 127.061 1.00 26.20 107 PHE A CA 1
ATOM 844 C C . PHE A 1 107 ? 68.627 107.570 127.396 1.00 31.26 107 PHE A C 1
ATOM 845 O O . PHE A 1 107 ? 68.893 107.281 128.573 1.00 27.11 107 PHE A O 1
ATOM 853 N N . PHE A 1 108 ? 69.343 107.110 126.369 1.00 27.90 108 PHE A N 1
ATOM 854 C CA . PHE A 1 108 ? 70.560 106.331 126.577 1.00 26.94 108 PHE A CA 1
ATOM 855 C C . PHE A 1 108 ? 71.563 107.088 127.446 1.00 27.63 108 PHE A C 1
ATOM 856 O O . PHE A 1 108 ? 72.127 106.518 128.388 1.00 27.75 108 PHE A O 1
ATOM 864 N N . ASN A 1 109 ? 71.770 108.380 127.166 1.00 29.87 109 ASN A N 1
ATOM 865 C CA . ASN A 1 109 ? 72.680 109.186 127.985 1.00 28.76 109 ASN A CA 1
ATOM 866 C C . ASN A 1 109 ? 72.184 109.284 129.422 1.00 29.34 109 ASN A C 1
ATOM 867 O O . ASN A 1 109 ? 72.973 109.192 130.372 1.00 28.75 109 ASN A O 1
ATOM 880 N N . LEU A 1 111 ? 70.590 107.189 131.124 1.00 28.39 111 LEU A N 1
ATOM 881 C CA . LEU A 1 111 ? 70.737 105.910 131.815 1.00 27.41 111 LEU A CA 1
ATOM 882 C C . LEU A 1 111 ? 72.186 105.532 132.100 1.00 27.66 111 LEU A C 1
ATOM 883 O O . LEU A 1 111 ? 72.421 104.508 132.748 1.00 29.13 111 LEU A O 1
ATOM 888 N N . GLN A 1 112 ? 73.155 106.320 131.638 1.00 28.37 112 GLN A N 1
ATOM 889 C CA . GLN A 1 112 ? 74.549 105.920 131.806 1.00 29.95 112 GLN A CA 1
ATOM 890 C C . GLN A 1 112 ? 74.969 105.771 133.263 1.00 29.05 112 GLN A C 1
ATOM 891 O O . GLN A 1 112 ? 75.640 104.773 133.574 1.00 28.70 112 GLN A O 1
ATOM 897 N N . PRO A 1 113 ? 74.620 106.668 134.191 1.00 31.05 113 PRO A N 1
ATOM 898 C CA . PRO A 1 113 ? 75.067 106.459 135.583 1.00 32.26 113 PRO A CA 1
ATOM 899 C C . PRO A 1 113 ? 74.534 105.188 136.220 1.00 32.40 113 PRO A C 1
ATOM 900 O O . PRO A 1 113 ? 75.205 104.623 137.092 1.00 33.29 113 PRO A O 1
ATOM 904 N N . SER A 1 114 ? 73.355 104.707 135.816 1.00 27.16 114 SER A N 1
ATOM 905 C CA . SER A 1 114 ? 72.729 103.564 136.474 1.00 28.10 114 SER A CA 1
ATOM 906 C C . SER A 1 114 ? 72.865 102.264 135.696 1.00 29.29 114 SER A C 1
ATOM 907 O O . SER A 1 114 ? 73.162 101.228 136.296 1.00 32.57 114 SER A O 1
ATOM 910 N N . LEU A 1 115 ? 72.642 102.291 134.378 1.00 25.38 115 LEU A N 1
ATOM 911 C CA . LEU A 1 115 ? 72.645 101.096 133.541 1.00 26.62 115 LEU A CA 1
ATOM 912 C C . LEU A 1 115 ? 73.770 101.115 132.525 1.00 27.86 115 LEU A C 1
ATOM 913 O O . LEU A 1 115 ? 73.805 100.245 131.643 1.00 27.47 115 LEU A O 1
ATOM 918 N N . GLY A 1 116 ? 74.677 102.094 132.616 1.00 27.91 116 GLY A N 1
ATOM 919 C CA . GLY A 1 116 ? 75.680 102.297 131.581 1.00 28.65 116 GLY A CA 1
ATOM 920 C C . GLY A 1 116 ? 76.547 101.092 131.313 1.00 28.86 116 GLY A C 1
ATOM 921 O O . GLY A 1 116 ? 77.115 100.974 130.216 1.00 31.32 116 GLY A O 1
ATOM 922 N N . GLY A 1 117 ? 76.673 100.190 132.290 1.00 27.76 117 GLY A N 1
ATOM 923 C CA . GLY A 1 117 ? 77.528 99.026 132.117 1.00 31.19 117 GLY A CA 1
ATOM 924 C C . GLY A 1 117 ? 76.997 98.012 131.124 1.00 33.29 117 GLY A C 1
ATOM 925 O O . GLY A 1 117 ? 77.766 97.178 130.639 1.00 33.38 117 GLY A O 1
ATOM 926 N N . TRP A 1 118 ? 75.694 98.053 130.816 1.00 27.77 118 TRP A N 1
ATOM 927 C CA . TRP A 1 118 ? 75.135 97.080 129.879 1.00 26.03 118 TRP A CA 1
ATOM 928 C C . TRP A 1 118 ? 74.123 97.633 128.883 1.00 27.22 118 TRP A C 1
ATOM 929 O O . TRP A 1 118 ? 73.892 96.976 127.864 1.00 26.15 118 TRP A O 1
ATOM 940 N N . ILE A 1 119 ? 73.491 98.781 129.121 1.00 26.40 119 ILE A N 1
ATOM 941 C CA . ILE A 1 119 ? 72.400 99.195 128.236 1.00 25.15 119 ILE A CA 1
ATOM 942 C C . ILE A 1 119 ? 72.969 99.571 126.867 1.00 26.25 119 ILE A C 1
ATOM 943 O O . ILE A 1 119 ? 74.116 100.021 126.741 1.00 27.70 119 ILE A O 1
ATOM 948 N N . THR A 1 120 ? 72.170 99.360 125.819 1.00 26.72 120 THR A N 1
ATOM 949 C CA . THR A 1 120 ? 72.551 99.751 124.467 1.00 26.78 120 THR A CA 1
ATOM 950 C C . THR A 1 120 ? 71.353 100.396 123.790 1.00 24.04 120 THR A C 1
ATOM 951 O O . THR A 1 120 ? 70.212 100.216 124.208 1.00 23.91 120 THR A O 1
ATOM 955 N N . LYS A 1 121 ? 71.621 101.166 122.739 1.00 24.57 121 LYS A N 1
ATOM 956 C CA . LYS A 1 121 ? 70.505 101.776 122.027 1.00 23.78 121 LYS A CA 1
ATOM 957 C C . LYS A 1 121 ? 69.641 100.717 121.364 1.00 29.24 121 LYS A C 1
ATOM 958 O O . LYS A 1 121 ? 68.419 100.884 121.273 1.00 26.33 121 LYS A O 1
ATOM 964 N N . ASN A 1 122 ? 70.260 99.622 120.908 1.00 29.65 122 ASN A N 1
ATOM 965 C CA . ASN A 1 122 ? 69.505 98.531 120.300 1.00 28.99 122 ASN A CA 1
ATOM 966 C C . ASN A 1 122 ? 68.555 97.888 121.308 1.00 29.58 122 ASN A C 1
ATOM 967 O O . ASN A 1 122 ? 67.414 97.551 120.968 1.00 26.92 122 ASN A O 1
ATOM 972 N N . PHE A 1 123 ? 69.012 97.707 122.556 1.00 26.89 123 PHE A N 1
ATOM 973 C CA . PHE A 1 123 ? 68.131 97.218 123.613 1.00 26.03 123 PHE A CA 1
ATOM 974 C C . PHE A 1 123 ? 66.956 98.163 123.839 1.00 26.59 123 PHE A C 1
ATOM 975 O O . PHE A 1 123 ? 65.835 97.716 124.105 1.00 25.56 123 PHE A O 1
ATOM 983 N N . LEU A 1 124 ? 67.208 99.474 123.797 1.00 25.83 124 LEU A N 1
ATOM 984 C CA . LEU A 1 124 ? 66.147 100.444 124.053 1.00 24.22 124 LEU A CA 1
ATOM 985 C C . LEU A 1 124 ? 65.123 100.455 122.932 1.00 26.85 124 LEU A C 1
ATOM 986 O O . LEU A 1 124 ? 63.944 100.707 123.181 1.00 26.49 124 LEU A O 1
ATOM 991 N N . ARG A 1 125 ? 65.559 100.213 121.695 1.00 23.91 125 ARG A N 1
ATOM 992 C CA . ARG A 1 125 ? 64.622 100.221 120.575 1.00 26.78 125 ARG A CA 1
ATOM 993 C C . ARG A 1 125 ? 63.834 98.926 120.466 1.00 29.73 125 ARG A C 1
ATOM 994 O O . ARG A 1 125 ? 62.724 98.933 119.923 1.00 28.89 125 ARG A O 1
ATOM 1002 N N . HIS A 1 126 ? 64.414 97.818 120.917 1.00 27.25 126 HIS A N 1
ATOM 1003 C CA . HIS A 1 126 ? 63.879 96.471 120.731 1.00 30.05 126 HIS A CA 1
ATOM 1004 C C . HIS A 1 126 ? 63.920 95.752 122.074 1.00 30.09 126 HIS A C 1
ATOM 1005 O O . HIS A 1 126 ? 64.752 94.860 122.306 1.00 30.51 126 HIS A O 1
ATOM 1012 N N . PRO A 1 127 ? 63.019 96.125 122.987 1.00 33.37 127 PRO A N 1
ATOM 1013 C CA . PRO A 1 127 ? 63.088 95.591 124.357 1.00 32.87 127 PRO A CA 1
ATOM 1014 C C . PRO A 1 127 ? 62.986 94.081 124.433 1.00 33.88 127 PRO A C 1
ATOM 1015 O O . PRO A 1 127 ? 63.486 93.488 125.398 1.00 32.32 127 PRO A O 1
ATOM 1019 N N . ASN A 1 128 ? 62.362 93.427 123.448 1.00 29.67 128 ASN A N 1
ATOM 1020 C CA . ASN A 1 128 ? 62.289 91.976 123.519 1.00 35.03 128 ASN A CA 1
ATOM 1021 C C . ASN A 1 128 ? 63.656 91.315 123.409 1.00 34.69 128 ASN A C 1
ATOM 1022 O O . ASN A 1 128 ? 63.781 90.137 123.752 1.00 34.83 128 ASN A O 1
ATOM 1027 N N . ARG A 1 129 ? 64.680 92.039 122.937 1.00 32.56 129 ARG A N 1
ATOM 1028 C CA . ARG A 1 129 ? 66.038 91.511 122.928 1.00 32.63 129 ARG A CA 1
ATOM 1029 C C . ARG A 1 129 ? 66.678 91.521 124.307 1.00 32.31 129 ARG A C 1
ATOM 1030 O O . ARG A 1 129 ? 67.737 90.916 124.486 1.00 32.69 129 ARG A O 1
ATOM 1046 N N . SER A 1 131 ? 66.838 90.488 128.383 1.00 27.63 131 SER A N 1
ATOM 1047 C CA . SER A 1 131 ? 66.370 89.454 129.291 1.00 32.00 131 SER A CA 1
ATOM 1048 C C . SER A 1 131 ? 65.302 90.005 130.227 1.00 30.94 131 SER A C 1
ATOM 1049 O O . SER A 1 131 ? 65.110 91.220 130.364 1.00 29.67 131 SER A O 1
ATOM 1052 N N . LYS A 1 132 ? 64.628 89.072 130.907 1.00 31.86 132 LYS A N 1
ATOM 1053 C CA . LYS A 1 132 ? 63.669 89.421 131.951 1.00 35.92 132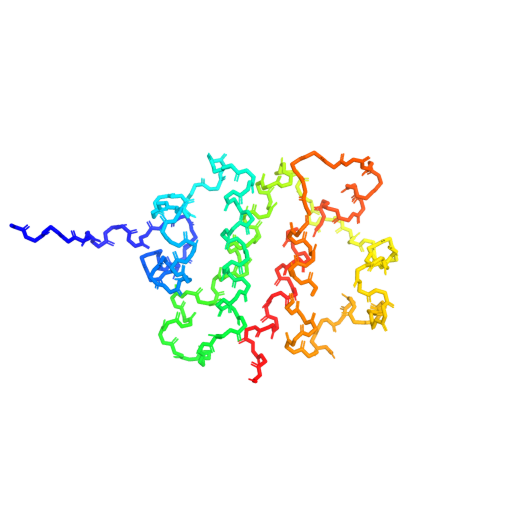 LYS A CA 1
ATOM 1054 C C . LYS A 1 132 ? 64.290 90.334 133.005 1.00 32.62 132 LYS A C 1
ATOM 1055 O O . LYS A 1 132 ? 63.662 91.304 133.442 1.00 29.93 132 LYS A O 1
ATOM 1061 N N . ASP A 1 133 ? 65.521 90.027 133.440 1.00 29.62 133 ASP A N 1
ATOM 1062 C CA . ASP A 1 133 ? 66.152 90.816 134.497 1.00 29.75 133 ASP A CA 1
ATOM 1063 C C . ASP A 1 133 ? 66.550 92.195 133.998 1.00 31.10 133 ASP A C 1
ATOM 1064 O O . ASP A 1 133 ? 66.465 93.177 134.743 1.00 29.14 133 ASP A O 1
ATOM 1069 N N . GLN A 1 134 ? 67.040 92.274 132.757 1.00 27.56 134 GLN A N 1
ATOM 1070 C CA . GLN A 1 134 ? 67.368 93.565 132.166 1.00 28.08 134 GLN A CA 1
ATOM 1071 C C . GLN A 1 134 ? 66.131 94.455 132.038 1.00 28.02 134 GLN A C 1
ATOM 1072 O O . GLN A 1 134 ? 66.184 95.651 132.344 1.00 27.56 134 GLN A O 1
ATOM 1078 N N . ILE A 1 135 ? 65.009 93.898 131.578 1.00 27.04 135 ILE A N 1
ATOM 1079 C CA . ILE A 1 135 ? 63.796 94.709 131.471 1.00 25.91 135 ILE A CA 1
ATOM 1080 C C . ILE A 1 135 ? 63.399 95.231 132.848 1.00 26.96 135 ILE A C 1
ATOM 1081 O O . ILE A 1 135 ? 63.105 96.419 133.023 1.00 26.89 135 ILE A O 1
ATOM 1086 N N . LYS A 1 136 ? 63.429 94.363 133.856 1.00 27.21 136 LYS A N 1
ATOM 1087 C CA . LYS A 1 136 ? 63.024 94.816 135.182 1.00 29.55 136 LYS A CA 1
ATOM 1088 C C . LYS A 1 136 ? 63.940 95.926 135.688 1.00 27.52 136 LYS A C 1
ATOM 1089 O O . LYS A 1 136 ? 63.475 96.894 136.297 1.00 27.88 136 LYS A O 1
ATOM 1103 N N . LEU A 1 138 ? 65.514 98.123 133.851 1.00 24.90 138 LEU A N 1
ATOM 1104 C CA . LEU A 1 138 ? 65.191 99.345 133.120 1.00 26.41 138 LEU A CA 1
ATOM 1105 C C . LEU A 1 138 ? 63.896 99.970 133.631 1.00 26.42 138 LEU A C 1
ATOM 1106 O O . LEU A 1 138 ? 63.837 101.182 133.867 1.00 25.53 138 LEU A O 1
ATOM 1111 N N . LEU A 1 139 ? 62.836 99.159 133.779 1.00 23.72 139 LEU A N 1
ATOM 1112 C CA . LEU A 1 139 ? 61.568 99.672 134.308 1.00 23.90 139 LEU A CA 1
ATOM 1113 C C . LEU A 1 139 ? 61.742 100.274 135.702 1.00 26.52 139 LEU A C 1
ATOM 1114 O O . LEU A 1 139 ? 61.227 101.363 135.987 1.00 26.04 139 LEU A O 1
ATOM 1119 N N . ASP A 1 140 ? 62.470 99.580 136.583 1.00 26.02 140 ASP A N 1
ATOM 1120 C CA . ASP A 1 140 ? 62.691 100.112 137.929 1.00 27.32 140 ASP A CA 1
ATOM 1121 C C . ASP A 1 140 ? 63.434 101.440 137.872 1.00 29.70 140 ASP A C 1
ATOM 1122 O O . ASP A 1 140 ? 63.136 102.367 138.636 1.00 27.43 140 ASP A O 1
ATOM 1127 N N . GLN A 1 141 ? 64.403 101.556 136.962 1.00 26.21 141 GLN A N 1
ATOM 1128 C CA . GLN A 1 141 ? 65.175 102.792 136.882 1.00 29.42 141 GLN A CA 1
ATOM 1129 C C . GLN A 1 141 ? 64.333 103.937 136.331 1.00 27.98 141 GLN A C 1
ATOM 1130 O O . GLN A 1 141 ? 64.497 105.090 136.747 1.00 26.70 141 GLN A O 1
ATOM 1136 N N . ILE A 1 142 ? 63.420 103.649 135.399 1.00 24.62 142 ILE A N 1
ATOM 1137 C CA . ILE A 1 142 ? 62.522 104.689 134.905 1.00 26.12 142 ILE A CA 1
ATOM 1138 C C . ILE A 1 142 ? 61.666 105.230 136.048 1.00 26.64 142 ILE A C 1
ATOM 1139 O O . ILE A 1 142 ? 61.529 106.445 136.221 1.00 27.08 142 ILE A O 1
ATOM 1144 N N . ILE A 1 143 ? 61.097 104.334 136.858 1.00 26.86 143 ILE A N 1
ATOM 1145 C CA . ILE A 1 143 ? 60.286 104.756 138.001 1.00 26.75 143 ILE A CA 1
ATOM 1146 C C . ILE A 1 143 ? 61.108 105.619 138.956 1.00 26.97 143 ILE A C 1
ATOM 1147 O O . ILE A 1 143 ? 60.632 106.652 139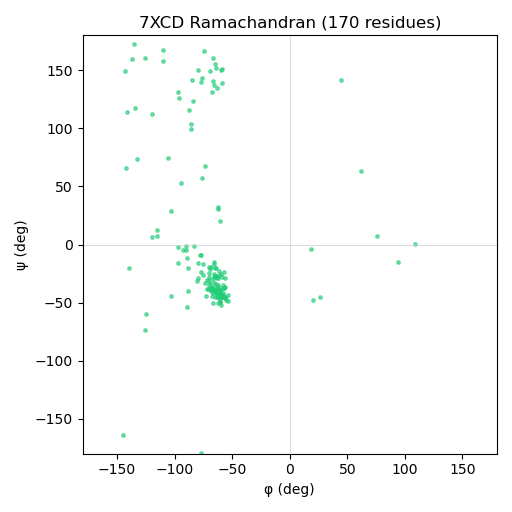.450 1.00 29.30 143 ILE A O 1
ATOM 1152 N N . LYS A 1 144 ? 62.345 105.203 139.236 1.00 29.67 144 LYS A N 1
ATOM 1153 C CA . LYS A 1 144 ? 63.203 105.950 140.152 1.00 31.58 144 LYS A CA 1
ATOM 1154 C C . LYS A 1 144 ? 63.464 107.367 139.644 1.00 35.28 144 LYS A C 1
ATOM 1155 O O . LYS A 1 144 ? 63.387 108.336 140.412 1.00 31.43 144 LYS A O 1
ATOM 1169 N N . ALA A 1 146 ? 61.667 109.163 137.379 1.00 32.55 146 ALA A N 1
ATOM 1170 C CA . ALA A 1 146 ? 60.474 109.937 137.050 1.00 30.69 146 ALA A CA 1
ATOM 1171 C C . ALA A 1 146 ? 60.137 110.919 138.166 1.00 36.45 146 ALA A C 1
ATOM 1172 O O . ALA A 1 146 ? 60.264 110.599 139.349 1.00 34.87 146 ALA A O 1
ATOM 1174 N N . LYS A 1 147 ? 59.689 112.116 137.786 1.00 32.54 147 LYS A N 1
ATOM 1175 C CA . LYS A 1 147 ? 59.374 113.155 138.761 1.00 38.36 147 LYS A CA 1
ATOM 1176 C C . LYS A 1 147 ? 58.159 113.948 138.307 1.00 40.35 147 LYS A C 1
ATOM 1177 O O . LYS A 1 147 ? 57.918 114.119 137.106 1.00 34.96 147 LYS A O 1
ATOM 1183 N N . ALA A 1 148 ? 57.403 114.450 139.290 1.00 37.43 148 ALA A N 1
ATOM 1184 C CA . ALA A 1 148 ? 56.277 115.324 138.982 1.00 41.14 148 ALA A CA 1
ATOM 1185 C C . ALA A 1 148 ? 56.736 116.576 138.250 1.00 43.23 148 ALA A C 1
ATOM 1186 O O . ALA A 1 148 ? 56.060 117.045 137.326 1.00 45.79 148 ALA A O 1
ATOM 1188 N N . GLU A 1 149 ? 57.879 117.137 138.643 1.00 46.08 149 GLU A N 1
ATOM 1189 C CA . GLU A 1 149 ? 58.460 118.252 137.904 1.00 52.01 149 GLU A CA 1
ATOM 1190 C C . GLU A 1 149 ? 59.836 117.842 137.405 1.00 46.88 149 GLU A C 1
ATOM 1191 O O . GLU A 1 149 ? 60.755 117.624 138.203 1.00 45.27 149 GLU A O 1
ATOM 1197 N N . SER A 1 150 ? 59.957 117.717 136.087 1.00 49.26 150 SER A N 1
ATOM 1198 C CA . SER A 1 150 ? 61.236 117.410 135.469 1.00 47.13 150 SER A CA 1
ATOM 1199 C C . SER A 1 150 ? 62.205 118.567 135.687 1.00 46.40 150 SER A C 1
ATOM 1200 O O . SER A 1 150 ? 61.834 119.740 135.576 1.00 49.48 150 SER A O 1
ATOM 1203 N N . SER A 1 151 ? 63.445 118.239 136.021 1.00 47.76 151 SER A N 1
ATOM 1204 C CA . SER A 1 151 ? 64.446 119.271 136.237 1.00 41.56 151 SER A CA 1
ATOM 1205 C C . SER A 1 151 ? 65.205 119.642 134.963 1.00 45.85 151 SER A C 1
ATOM 1206 O O . SER A 1 151 ? 66.058 120.534 135.009 1.00 41.91 151 SER A O 1
ATOM 1209 N N . ASP A 1 152 ? 64.913 118.998 133.830 1.00 45.29 152 ASP A N 1
ATOM 1210 C CA .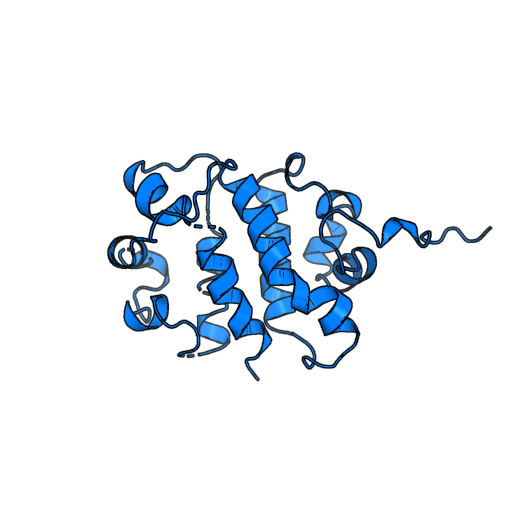 ASP A 1 152 ? 65.571 119.292 132.561 1.00 40.64 152 ASP A CA 1
ATOM 1211 C C . ASP A 1 152 ? 64.505 119.387 131.483 1.00 40.49 152 ASP A C 1
ATOM 1212 O O . ASP A 1 152 ? 63.814 118.401 131.199 1.00 40.00 152 ASP A O 1
ATOM 1217 N N . THR A 1 153 ? 64.380 120.572 130.878 1.00 38.33 153 THR A N 1
ATOM 1218 C CA . THR A 1 153 ? 63.326 120.798 129.895 1.00 37.59 153 THR A CA 1
ATOM 1219 C C . THR A 1 153 ? 63.493 119.910 128.668 1.00 36.95 153 THR A C 1
ATOM 1220 O O . THR A 1 153 ? 62.496 119.482 128.075 1.00 38.57 153 THR A O 1
ATOM 1224 N N . GLU A 1 154 ? 64.735 119.619 128.264 1.00 41.98 154 GLU A N 1
ATOM 1225 C CA . GLU A 1 154 ? 64.925 118.826 127.055 1.00 39.05 154 GLU A CA 1
ATOM 1226 C C . GLU A 1 154 ? 64.551 117.375 127.301 1.00 35.80 154 GLU A C 1
ATOM 1227 O O . GLU A 1 154 ? 63.855 116.760 126.483 1.00 34.45 154 GLU A O 1
ATOM 1233 N N . GLU A 1 155 ? 64.986 116.820 128.435 1.00 35.65 155 GLU A N 1
ATOM 1234 C CA . GLU A 1 155 ? 64.570 115.472 128.801 1.00 34.69 155 GLU A CA 1
ATOM 1235 C C . GLU A 1 155 ? 63.053 115.375 128.874 1.00 35.48 155 GLU A C 1
ATOM 1236 O O . GLU A 1 155 ? 62.466 114.367 128.459 1.00 34.13 155 GLU A O 1
ATOM 1242 N N . TYR A 1 156 ? 62.395 116.426 129.369 1.00 32.38 156 TYR A N 1
ATOM 1243 C CA . TYR A 1 156 ? 60.939 116.370 129.489 1.00 35.64 156 TYR A CA 1
ATOM 1244 C C . TYR A 1 156 ? 60.279 116.315 128.120 1.00 36.08 156 TYR A C 1
ATOM 1245 O O . TYR A 1 156 ? 59.435 115.446 127.859 1.00 33.56 156 TYR A O 1
ATOM 1254 N N . GLU A 1 157 ? 60.671 117.226 127.224 1.00 33.27 157 GLU A N 1
ATOM 1255 C CA . GLU A 1 157 ? 60.056 117.306 125.904 1.00 35.94 157 GLU A CA 1
ATOM 1256 C C . GLU A 1 157 ? 60.356 116.074 125.064 1.00 34.82 157 GLU A C 1
ATOM 1257 O O . GLU A 1 157 ? 59.482 115.566 124.356 1.00 34.70 157 GLU A O 1
ATOM 1263 N N . LYS A 1 158 ? 61.590 115.593 125.114 1.00 31.41 158 LYS A N 1
ATOM 1264 C CA . LYS A 1 158 ? 62.043 114.565 124.195 1.00 31.99 158 LYS A CA 1
ATOM 1265 C C . LYS A 1 158 ? 61.968 113.156 124.760 1.00 31.79 158 LYS A C 1
ATOM 1266 O O . LYS A 1 158 ? 62.070 112.199 123.989 1.00 30.78 158 LYS A O 1
ATOM 1272 N N . VAL A 1 159 ? 61.831 113.000 126.075 1.00 29.31 159 VAL A N 1
ATOM 1273 C CA . VAL A 1 159 ? 61.819 111.669 126.670 1.00 32.64 159 VAL A CA 1
ATOM 1274 C C . VAL A 1 159 ? 60.567 111.455 127.512 1.00 30.57 159 VAL A C 1
ATOM 1275 O O . VAL A 1 159 ? 59.776 110.543 127.236 1.00 27.74 159 VAL A O 1
ATOM 1279 N N . TRP A 1 160 ? 60.372 112.288 128.542 1.00 31.34 160 TRP A N 1
ATOM 1280 C CA . TRP A 1 160 ? 59.271 112.047 129.480 1.00 31.44 160 TRP A CA 1
ATOM 1281 C C . TRP A 1 160 ? 57.901 112.230 128.834 1.00 33.05 160 TRP A C 1
ATOM 1282 O O . TRP A 1 160 ? 56.948 111.545 129.220 1.00 30.47 160 TRP A O 1
ATOM 1293 N N . LYS A 1 161 ? 57.776 113.095 127.825 1.00 31.26 161 LYS A N 1
ATOM 1294 C CA . LYS A 1 161 ? 56.462 113.268 127.212 1.00 33.44 161 LYS A CA 1
ATOM 1295 C C . LYS A 1 161 ? 56.006 112.040 126.429 1.00 35.19 161 LYS A C 1
ATOM 1296 O O . LYS A 1 161 ? 54.802 111.873 126.220 1.00 35.79 161 LYS A O 1
ATOM 1302 N N . LYS A 1 162 ? 56.917 111.165 126.014 1.00 29.71 162 LYS A N 1
ATOM 1303 C CA . LYS A 1 162 ? 56.531 109.927 125.353 1.00 29.52 162 LYS A CA 1
ATOM 1304 C C . LYS A 1 162 ? 56.710 108.726 126.271 1.00 28.87 162 LYS A C 1
ATOM 1305 O O . LYS A 1 162 ? 56.469 107.588 125.853 1.00 31.29 162 LYS A O 1
ATOM 1319 N N . PRO A 1 164 ? 55.025 107.423 129.016 1.00 27.90 164 PRO A N 1
ATOM 1320 C CA . PRO A 1 164 ? 53.941 106.473 129.347 1.00 29.16 164 PRO A CA 1
ATOM 1321 C C . PRO A 1 164 ? 53.787 105.408 128.280 1.00 25.71 164 PRO A C 1
ATOM 1322 O O . PRO A 1 164 ? 53.723 104.218 128.610 1.00 26.40 164 PRO A O 1
ATOM 1326 N N . THR A 1 165 ? 53.797 105.795 127.002 1.00 23.52 165 THR A N 1
ATOM 1327 C CA . THR A 1 165 ? 53.696 104.802 125.941 1.00 25.83 165 THR A CA 1
ATOM 1328 C C . THR A 1 165 ? 54.982 103.979 125.806 1.00 27.38 165 THR A C 1
ATOM 1329 O O . THR A 1 165 ? 54.925 102.765 125.574 1.00 25.17 165 THR A O 1
ATOM 1333 N N . TYR A 1 166 ? 56.154 104.605 125.964 1.00 24.40 166 TYR A N 1
ATOM 1334 C CA . TYR A 1 166 ? 57.395 103.833 125.889 1.00 26.53 166 TYR A CA 1
ATOM 1335 C C . TYR A 1 166 ? 57.474 102.788 127.006 1.00 26.02 166 TYR A C 1
ATOM 1336 O O . TYR A 1 166 ? 57.814 101.624 126.756 1.00 25.22 166 TYR A O 1
ATOM 1345 N N . PHE A 1 167 ? 57.105 103.171 128.231 1.00 24.19 167 PHE A N 1
ATOM 1346 C CA . PHE A 1 167 ? 57.104 102.235 129.352 1.00 27.24 167 PHE A CA 1
ATOM 1347 C C . PHE A 1 167 ? 56.168 101.064 129.093 1.00 27.56 167 PHE A C 1
ATOM 1348 O O . PHE A 1 167 ? 56.507 99.910 129.384 1.00 26.68 167 PHE A O 1
ATOM 1356 N N . GLU A 1 168 ? 54.979 101.353 128.559 1.00 27.05 168 GLU A N 1
ATOM 1357 C CA . GLU A 1 168 ? 54.015 100.308 128.229 1.00 27.61 168 GLU A CA 1
ATOM 1358 C C . GLU A 1 168 ? 54.616 99.318 127.241 1.00 28.61 168 GLU A C 1
ATOM 1359 O O . GLU A 1 168 ? 54.386 98.107 127.340 1.00 28.53 168 GLU A O 1
ATOM 1365 N N . SER A 1 169 ? 55.416 99.813 126.295 1.00 27.17 169 SER A N 1
ATOM 1366 C CA . SER A 1 169 ? 56.029 98.943 125.303 1.00 28.47 169 SER A CA 1
ATOM 1367 C C . SER A 1 169 ? 57.185 98.129 125.865 1.00 30.14 169 SER A C 1
ATOM 1368 O O . SER A 1 169 ? 57.585 97.148 125.229 1.00 31.37 169 SER A O 1
ATOM 1371 N N . ILE A 1 170 ? 57.737 98.516 127.021 1.00 26.20 170 ILE A N 1
ATOM 1372 C CA . ILE A 1 170 ? 58.795 97.746 127.683 1.00 27.72 170 ILE A CA 1
ATOM 1373 C C . ILE A 1 170 ? 58.209 96.697 128.617 1.00 29.11 170 ILE A C 1
ATOM 1374 O O . ILE A 1 170 ? 58.714 95.576 128.700 1.00 27.21 170 ILE A O 1
ATOM 1379 N N . ILE A 1 171 ? 57.150 97.042 129.348 1.00 25.84 171 ILE A N 1
ATOM 1380 C CA . ILE A 1 171 ? 56.618 96.084 130.302 1.00 27.67 171 ILE A CA 1
ATOM 1381 C C . ILE A 1 171 ? 55.807 95.002 129.605 1.00 28.72 171 ILE A C 1
ATOM 1382 O O . ILE A 1 171 ? 55.679 93.895 130.137 1.00 26.55 171 ILE A O 1
ATOM 1387 N N . GLN A 1 172 ? 55.277 95.283 128.412 1.00 29.12 172 GLN A N 1
ATOM 1388 C CA . GLN A 1 172 ? 54.513 94.274 127.682 1.00 30.11 172 GLN A CA 1
ATOM 1389 C C . GLN A 1 172 ? 55.335 93.023 127.375 1.00 31.00 172 GLN A C 1
ATOM 1390 O O . GLN A 1 172 ? 54.871 91.916 127.700 1.00 28.89 172 GLN A O 1
ATOM 1396 N N . PRO A 1 173 ? 56.536 93.099 126.780 1.00 31.41 173 PRO A N 1
ATOM 1397 C CA . PRO A 1 173 ? 57.288 91.853 126.556 1.00 29.02 173 PRO A CA 1
ATOM 1398 C C . PRO A 1 173 ? 57.731 91.174 127.840 1.00 28.87 173 PRO A C 1
ATOM 1399 O O . PRO A 1 173 ? 57.929 89.954 127.837 1.00 30.45 173 PRO A O 1
ATOM 1403 N N . LEU A 1 174 ? 57.885 91.919 128.939 1.00 26.34 174 LEU A N 1
ATOM 1404 C CA . LEU A 1 174 ? 58.185 91.288 130.220 1.00 26.55 174 LEU A CA 1
ATOM 1405 C C . LEU A 1 174 ? 57.131 90.248 130.580 1.00 27.34 174 LEU A C 1
ATOM 1406 O O . LEU A 1 174 ? 57.448 89.208 131.171 1.00 29.01 174 LEU A O 1
ATOM 1411 N N . LEU A 1 175 ? 55.869 90.520 130.239 1.00 26.60 175 LEU A N 1
ATOM 1412 C CA . LEU A 1 175 ? 54.757 89.630 130.570 1.00 29.22 175 LEU A CA 1
ATOM 1413 C C . LEU A 1 175 ? 54.838 88.294 129.856 1.00 32.09 175 LEU A C 1
ATOM 1414 O O . LEU A 1 175 ? 54.098 87.373 130.212 1.00 33.40 175 LEU A O 1
ATOM 1419 N N . HIS A 1 176 ? 55.675 88.183 128.828 1.00 31.34 176 HIS A N 1
ATOM 1420 C CA . HIS A 1 176 ? 55.760 86.978 128.019 1.00 34.55 176 HIS A CA 1
ATOM 1421 C C . HIS A 1 176 ? 57.145 86.347 128.048 1.00 37.94 176 HIS A C 1
ATOM 1422 O O . HIS A 1 176 ? 57.389 85.372 127.328 1.00 40.21 176 HIS A O 1
ATOM 1429 N N . LYS A 1 177 ? 58.051 86.862 128.874 1.00 35.84 177 LYS A N 1
ATOM 1430 C CA . LYS A 1 177 ? 59.330 86.206 129.098 1.00 37.94 177 LYS A CA 1
ATOM 1431 C C . LYS A 1 177 ? 59.141 85.026 130.036 1.00 43.95 177 LYS A C 1
ATOM 1432 O O . LYS A 1 177 ? 58.401 85.112 131.018 1.00 41.22 177 LYS A O 1
ATOM 1438 N N . THR A 1 178 ? 59.824 83.929 129.745 1.00 46.57 178 THR A N 1
ATOM 1439 C CA . THR A 1 178 ? 59.714 82.751 130.599 1.00 48.62 178 THR A CA 1
ATOM 1440 C C . THR A 1 178 ? 60.770 82.778 131.694 1.00 54.67 178 THR A C 1
ATOM 1441 O O . THR A 1 178 ? 60.439 82.702 132.876 1.00 59.20 178 THR A O 1
#

Radius of gyration: 16.41 Å; Cα contacts (8 Å, |Δi|>4): 208; chains: 1; bounding box: 51×39×39 Å

InterPro domains:
  IPR006960 Major non-capsid protein, tenuivirus [PF04876] (5-177)

Foldseek 3Di:
DPPDDDPVLLDADDPLARLVLQLVQFDCVLNVPDPSVCLRCLLVDDLVNLLSSQLSLLVCLLVDDDCPDPSNRRHNVCSLVSLLVNLCSFQPVQADQVADADLVVVLCCCVPCVVDDDSVCLVPVLVALVVLSCSNVCSCGHNDDPDPVCCRRHSSHSVSNSVSSVSSNVHD

B-factor: mean 35.52, std 9.98, range [14.1, 98.16]

Nearest PDB structures (foldseek):
  7xcd-assembly1_A  TM=1.006E+00  e=9.238E-29  Tenuivirus oryzaclavatae
  7xcc-assembly1_A  TM=9.424E-01  e=8.748E-23  Tenuivirus oryzaclavatae